Protein AF-A0A951EFK3-F1 (afdb_monomer_lite)

Sequence (63 aa):
MKQLALAACLALSLSSFAGDNLKINPHLDYSSDSIDGPLITGDHMDEGFKQGRPAYLFMYGEG

Radius of gyration: 17.42 Å; chains: 1; bounding box: 34×19×58 Å

Structure (mmCIF, N/CA/C/O backbone):
data_AF-A0A951EFK3-F1
#
_entry.id   AF-A0A951EFK3-F1
#
loop_
_atom_site.group_PDB
_atom_site.id
_atom_site.type_symbol
_atom_site.label_atom_id
_atom_site.label_alt_id
_atom_site.label_comp_id
_atom_site.label_asym_id
_atom_site.label_entity_id
_atom_site.label_seq_id
_atom_site.pdbx_PDB_ins_code
_atom_site.Cartn_x
_atom_site.Cartn_y
_atom_site.Cartn_z
_atom_site.occupancy
_atom_site.B_iso_or_equiv
_atom_site.auth_seq_id
_atom_site.auth_comp_id
_atom_site.auth_asym_id
_atom_site.auth_atom_id
_atom_site.pdbx_PDB_model_num
ATOM 1 N N . MET A 1 1 ? -6.999 -8.603 39.398 1.00 61.03 1 MET A N 1
ATOM 2 C CA . MET A 1 1 ? -7.994 -8.693 38.299 1.00 61.03 1 MET A CA 1
ATOM 3 C C . MET A 1 1 ? -7.814 -7.616 37.227 1.00 61.03 1 MET A C 1
ATOM 5 O O . MET A 1 1 ? -7.731 -7.975 36.065 1.00 61.03 1 MET A O 1
ATOM 9 N N . LYS A 1 2 ? -7.673 -6.324 37.572 1.00 65.19 2 LYS A N 1
ATOM 10 C CA . LYS A 1 2 ? -7.500 -5.235 36.581 1.00 65.19 2 LYS A CA 1
ATOM 11 C C . LYS A 1 2 ? -6.265 -5.376 35.671 1.00 65.19 2 LYS A C 1
ATOM 13 O O . LYS A 1 2 ? -6.365 -5.129 34.479 1.00 65.19 2 LYS A O 1
ATOM 18 N N . GLN A 1 3 ? -5.124 -5.813 36.209 1.00 74.31 3 GLN A N 1
ATOM 19 C CA . GLN A 1 3 ? -3.895 -5.974 35.415 1.00 74.31 3 GLN A CA 1
ATOM 20 C C . GLN A 1 3 ? -3.937 -7.171 34.458 1.00 74.31 3 GLN A C 1
ATOM 22 O O . GLN A 1 3 ? -3.392 -7.096 33.365 1.00 74.31 3 GLN A O 1
ATOM 27 N N . LEU A 1 4 ? -4.651 -8.238 34.831 1.00 74.94 4 LEU A N 1
ATOM 28 C CA . LEU A 1 4 ? -4.872 -9.388 33.952 1.00 74.94 4 LEU A CA 1
ATOM 29 C C . LEU A 1 4 ? -5.744 -9.003 32.748 1.00 74.94 4 LEU A C 1
ATOM 31 O O . LEU A 1 4 ? -5.455 -9.395 31.625 1.00 74.94 4 LEU A O 1
ATOM 35 N N . ALA A 1 5 ? -6.778 -8.188 32.983 1.00 76.56 5 ALA A N 1
ATOM 36 C CA . ALA A 1 5 ? -7.632 -7.660 31.922 1.00 76.56 5 ALA A CA 1
ATOM 37 C C . ALA A 1 5 ? -6.859 -6.726 30.976 1.00 76.56 5 ALA A C 1
ATOM 39 O O . ALA A 1 5 ? -7.011 -6.817 29.764 1.00 76.56 5 ALA A O 1
ATOM 40 N N . LEU A 1 6 ? -5.985 -5.871 31.518 1.00 78.81 6 LEU A N 1
ATOM 41 C CA . LEU A 1 6 ? -5.158 -4.975 30.708 1.00 78.81 6 LEU A CA 1
ATOM 42 C C . LEU A 1 6 ? -4.153 -5.744 29.834 1.00 78.81 6 LEU A C 1
ATOM 44 O O . LEU A 1 6 ? -4.007 -5.433 28.655 1.00 78.81 6 LEU A O 1
ATOM 48 N N . ALA A 1 7 ? -3.509 -6.775 30.389 1.00 79.56 7 ALA A N 1
ATOM 49 C CA . ALA A 1 7 ? -2.595 -7.635 29.640 1.00 79.56 7 ALA A CA 1
ATOM 50 C C . ALA A 1 7 ? -3.315 -8.414 28.524 1.00 79.56 7 ALA A C 1
ATOM 52 O O . ALA A 1 7 ? -2.792 -8.526 27.417 1.00 79.56 7 ALA A O 1
ATOM 53 N N . ALA A 1 8 ? -4.537 -8.893 28.782 1.00 76.94 8 ALA A N 1
ATOM 54 C CA . ALA A 1 8 ? -5.353 -9.576 27.779 1.00 76.94 8 ALA A CA 1
ATOM 55 C C . ALA A 1 8 ? -5.754 -8.649 26.615 1.00 76.94 8 ALA A C 1
ATOM 57 O O . ALA A 1 8 ? -5.670 -9.051 25.456 1.00 76.94 8 ALA A O 1
ATOM 58 N N . CYS A 1 9 ? -6.121 -7.394 26.902 1.00 74.12 9 CYS A N 1
ATOM 59 C CA . CYS A 1 9 ? -6.428 -6.406 25.862 1.00 74.12 9 CYS A CA 1
ATOM 60 C C . CYS A 1 9 ? -5.212 -6.075 24.983 1.00 74.12 9 CYS A C 1
ATOM 62 O O . CYS A 1 9 ? -5.369 -5.898 23.778 1.00 74.12 9 CYS A O 1
ATOM 64 N N . LEU A 1 10 ? -4.010 -6.014 25.564 1.00 72.81 10 LEU A N 1
ATOM 65 C CA . LEU A 1 10 ? -2.784 -5.719 24.816 1.00 72.81 10 LEU A CA 1
ATOM 66 C C . LEU A 1 10 ? -2.328 -6.905 23.947 1.00 72.81 10 LEU A C 1
ATOM 68 O O . LEU A 1 10 ? -1.801 -6.715 22.855 1.00 72.81 10 LEU A O 1
ATOM 72 N N . ALA A 1 11 ? -2.569 -8.138 24.397 1.00 67.75 11 ALA A N 1
ATOM 73 C CA . ALA A 1 11 ? -2.256 -9.334 23.617 1.00 67.75 11 ALA A CA 1
ATOM 74 C C . ALA A 1 11 ? -3.135 -9.466 22.355 1.00 67.75 11 ALA A C 1
ATOM 76 O O . ALA A 1 11 ? -2.656 -9.923 21.321 1.00 67.75 11 ALA A O 1
ATOM 77 N N . LEU A 1 12 ? -4.393 -9.010 22.408 1.00 63.50 12 LEU A N 1
ATOM 78 C CA . LEU A 1 12 ? -5.326 -9.043 21.272 1.00 63.50 12 LEU A CA 1
ATOM 79 C C . LEU A 1 12 ? -4.947 -8.082 20.130 1.00 63.50 12 LEU A C 1
ATOM 81 O O . LEU A 1 12 ? -5.358 -8.303 18.994 1.00 63.50 12 LEU A O 1
ATOM 85 N N . SER A 1 13 ? -4.155 -7.035 20.394 1.00 61.69 13 SER A N 1
ATOM 86 C CA . SER A 1 13 ? -3.699 -6.106 19.347 1.00 61.69 13 SER A CA 1
ATOM 87 C C . SER A 1 13 ? -2.501 -6.610 18.535 1.00 61.69 13 SER A C 1
ATOM 89 O O . SER A 1 13 ? -2.170 -6.006 17.518 1.00 61.69 13 SER A O 1
ATOM 91 N N . LEU A 1 14 ? -1.853 -7.704 18.951 1.00 58.59 14 LEU A N 1
ATOM 92 C CA . LEU A 1 14 ? -0.660 -8.229 18.273 1.00 58.59 14 LEU A CA 1
ATOM 93 C C . LEU A 1 14 ? -0.980 -9.055 17.018 1.00 58.59 14 LEU A C 1
ATOM 95 O O . LEU A 1 14 ? -0.075 -9.371 16.257 1.00 58.59 14 LEU A O 1
ATOM 99 N N . SER A 1 15 ? -2.250 -9.380 16.769 1.00 57.62 15 SER A N 1
ATOM 100 C CA . SER A 1 15 ? -2.680 -10.150 15.591 1.00 57.62 15 SER A CA 1
ATOM 101 C C . SER A 1 15 ? -2.969 -9.281 14.361 1.00 57.62 15 SER A C 1
ATOM 103 O O . SER A 1 15 ? -3.696 -9.705 13.467 1.00 57.62 15 SER A O 1
ATOM 105 N N . SER A 1 16 ? -2.456 -8.048 14.314 1.00 60.72 16 SER A N 1
ATOM 106 C CA . SER A 1 16 ? -2.570 -7.201 13.125 1.00 60.72 16 SER A CA 1
ATOM 107 C C . SER A 1 16 ? -1.568 -7.673 12.074 1.00 60.72 16 SER A C 1
ATOM 109 O O . SER A 1 16 ? -0.447 -7.173 12.015 1.00 60.72 16 SER A O 1
ATOM 111 N N . PHE A 1 17 ? -1.970 -8.638 11.253 1.00 68.38 17 PHE A N 1
ATOM 112 C CA . PHE A 1 17 ? -1.230 -9.001 10.052 1.00 68.38 17 PHE A CA 1
ATOM 113 C C . PHE A 1 17 ? -1.321 -7.839 9.058 1.00 68.38 17 PHE A C 1
ATOM 115 O O . PHE A 1 17 ? -2.407 -7.378 8.699 1.00 68.38 17 PHE A O 1
ATOM 122 N N . ALA A 1 18 ? -0.166 -7.292 8.696 1.00 73.81 18 ALA A N 1
ATOM 123 C CA . ALA A 1 18 ? -0.052 -6.308 7.634 1.00 73.81 18 ALA A CA 1
ATOM 124 C C . ALA A 1 18 ? 0.160 -7.041 6.308 1.00 73.81 18 ALA A C 1
ATOM 126 O O . ALA A 1 18 ? 0.721 -8.134 6.302 1.00 73.81 18 ALA A O 1
ATOM 127 N N . GLY A 1 19 ? -0.241 -6.416 5.199 1.00 80.69 19 GLY A N 1
ATOM 128 C CA . GLY A 1 19 ? 0.167 -6.907 3.889 1.00 80.69 19 GLY A CA 1
ATOM 129 C C . GLY A 1 19 ? 1.694 -6.945 3.809 1.00 80.69 19 GLY A C 1
ATOM 130 O O . GLY A 1 19 ? 2.361 -5.983 4.206 1.00 80.69 19 GLY A O 1
ATOM 131 N N . ASP A 1 20 ? 2.240 -8.056 3.335 1.00 83.62 20 ASP A N 1
ATOM 132 C CA . ASP A 1 20 ? 3.678 -8.301 3.258 1.00 83.62 20 ASP A CA 1
ATOM 133 C C . ASP A 1 20 ? 4.114 -8.566 1.805 1.00 83.62 20 ASP A C 1
ATOM 135 O O . ASP A 1 20 ? 3.301 -8.529 0.879 1.00 83.62 20 ASP A O 1
ATOM 139 N N . ASN A 1 21 ? 5.425 -8.714 1.577 1.00 87.56 21 ASN A N 1
ATOM 140 C CA . ASN A 1 21 ? 6.008 -8.899 0.238 1.00 87.56 21 ASN A CA 1
ATOM 141 C C . ASN A 1 21 ? 5.529 -7.849 -0.785 1.00 87.56 21 ASN A C 1
ATOM 143 O O . ASN A 1 21 ? 5.236 -8.148 -1.948 1.00 87.56 21 ASN A O 1
ATOM 147 N N . LEU A 1 22 ? 5.439 -6.597 -0.323 1.00 85.62 22 LEU A N 1
ATOM 148 C CA . LEU A 1 22 ? 4.884 -5.494 -1.093 1.00 85.62 22 LEU A CA 1
ATOM 149 C C . LEU A 1 22 ? 5.697 -5.239 -2.366 1.00 85.62 22 LEU A C 1
ATOM 151 O O . LEU A 1 22 ? 6.924 -5.136 -2.339 1.00 85.62 22 LEU A O 1
ATOM 155 N N . LYS A 1 23 ? 4.991 -5.071 -3.480 1.00 87.56 23 LYS A N 1
ATOM 156 C CA . LYS A 1 23 ? 5.558 -4.763 -4.793 1.00 87.56 23 LYS A CA 1
ATOM 157 C C . LYS A 1 23 ? 4.669 -3.791 -5.553 1.00 87.56 23 LYS A C 1
ATOM 159 O O . LYS A 1 23 ? 3.444 -3.790 -5.407 1.00 87.56 23 LYS A O 1
ATOM 164 N N . ILE A 1 24 ? 5.295 -2.991 -6.408 1.00 87.12 24 ILE A N 1
ATOM 165 C CA . ILE A 1 24 ? 4.570 -2.191 -7.393 1.00 87.12 24 ILE A CA 1
ATOM 166 C C . ILE A 1 24 ? 3.851 -3.144 -8.343 1.00 87.12 24 ILE A C 1
ATOM 168 O O . ILE A 1 24 ? 4.444 -4.119 -8.808 1.00 87.12 24 ILE A O 1
ATOM 172 N N . ASN A 1 25 ? 2.571 -2.883 -8.600 1.00 87.25 25 ASN A N 1
ATOM 173 C CA . ASN A 1 25 ? 1.774 -3.694 -9.508 1.00 87.25 25 ASN A CA 1
ATOM 174 C C . ASN A 1 25 ? 2.334 -3.575 -10.942 1.00 87.25 25 ASN A C 1
ATOM 176 O O . ASN A 1 25 ? 2.252 -2.496 -11.536 1.00 87.25 25 ASN A O 1
ATOM 180 N N . PRO A 1 26 ? 2.902 -4.651 -11.520 1.00 83.31 26 PRO A N 1
ATOM 181 C CA . PRO A 1 26 ? 3.515 -4.590 -12.845 1.00 83.31 26 PRO A CA 1
ATOM 182 C C . PRO A 1 26 ? 2.478 -4.553 -13.977 1.00 83.31 26 PRO A C 1
ATOM 184 O O . PRO A 1 26 ? 2.856 -4.396 -15.133 1.00 83.31 26 PRO A O 1
ATOM 187 N N . HIS A 1 27 ? 1.191 -4.730 -13.664 1.00 85.94 27 HIS A N 1
ATOM 188 C CA . HIS A 1 27 ? 0.104 -4.775 -14.641 1.00 85.94 27 HIS A CA 1
ATOM 189 C C . HIS A 1 27 ? -0.574 -3.421 -14.873 1.00 85.94 27 HIS A C 1
ATOM 191 O O . HIS A 1 27 ? -1.532 -3.364 -15.637 1.00 85.94 27 HIS A O 1
ATOM 197 N N . LEU A 1 28 ? -0.112 -2.355 -14.215 1.00 85.12 28 LEU A N 1
ATOM 198 C CA . LEU A 1 28 ? -0.651 -1.015 -14.431 1.00 85.12 28 LEU A CA 1
ATOM 199 C C . LEU A 1 28 ? -0.141 -0.416 -15.739 1.00 85.12 28 LEU A C 1
ATOM 201 O O . LEU A 1 28 ? 1.063 -0.444 -16.012 1.00 85.12 28 LEU A O 1
ATOM 205 N N . ASP A 1 29 ? -1.054 0.175 -16.507 1.00 85.81 29 ASP A N 1
ATOM 206 C CA . ASP A 1 29 ? -0.703 1.010 -17.646 1.00 85.81 29 ASP A CA 1
ATOM 207 C C . ASP A 1 29 ? -0.499 2.462 -17.191 1.00 85.81 29 ASP A C 1
ATOM 209 O O . ASP A 1 29 ? -1.434 3.240 -17.034 1.00 85.81 29 ASP A O 1
ATOM 213 N N . TYR A 1 30 ? 0.763 2.849 -17.003 1.00 82.06 30 TYR A N 1
ATOM 214 C CA . TYR A 1 30 ? 1.138 4.211 -16.604 1.00 82.06 30 TYR A CA 1
ATOM 215 C C . TYR A 1 30 ? 0.917 5.268 -17.696 1.00 82.06 30 TYR A C 1
ATOM 217 O O . TYR A 1 30 ? 1.162 6.450 -17.452 1.00 82.06 30 TYR A O 1
ATOM 225 N N . SER A 1 31 ? 0.521 4.860 -18.904 1.00 86.69 31 SER A N 1
ATOM 226 C CA . SER A 1 31 ? 0.219 5.771 -20.013 1.00 86.69 31 SER A CA 1
ATOM 227 C C . SER A 1 31 ? -1.270 6.100 -20.144 1.00 86.69 31 SER A C 1
ATOM 229 O O . SER A 1 31 ? -1.639 6.925 -20.983 1.00 86.69 31 SER A O 1
ATOM 231 N N . SER A 1 32 ? -2.108 5.479 -1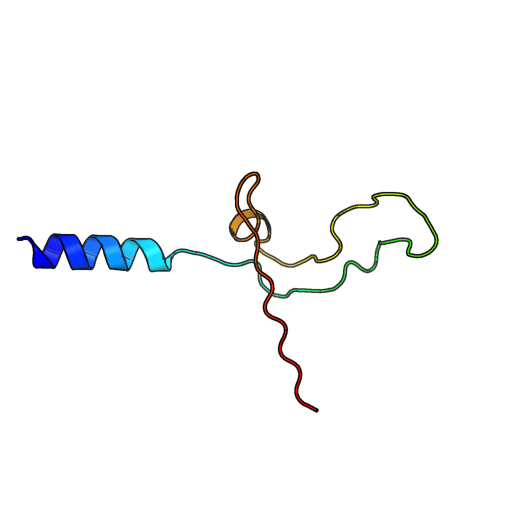9.313 1.00 8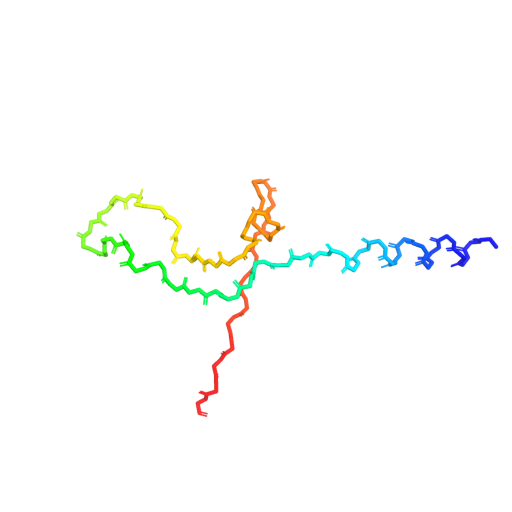3.81 32 SER A N 1
ATOM 232 C CA . SER A 1 32 ? -3.556 5.648 -19.300 1.00 83.81 32 SER A CA 1
ATOM 233 C C . SER A 1 32 ? -4.020 6.389 -18.042 1.00 83.81 32 SER A C 1
ATOM 235 O O . SER A 1 32 ? -3.452 6.233 -16.964 1.00 83.81 32 SER A O 1
ATOM 237 N N . ASP A 1 33 ? -5.108 7.151 -18.167 1.00 81.31 33 ASP A N 1
ATOM 238 C CA . ASP A 1 33 ? -5.802 7.781 -17.033 1.00 81.31 33 ASP A CA 1
ATOM 239 C C . ASP A 1 33 ? -6.839 6.833 -16.382 1.00 81.31 33 ASP A C 1
ATOM 241 O O . ASP A 1 33 ? -7.673 7.251 -15.572 1.00 81.31 33 ASP A O 1
ATOM 245 N N . SER A 1 34 ? -6.845 5.550 -16.759 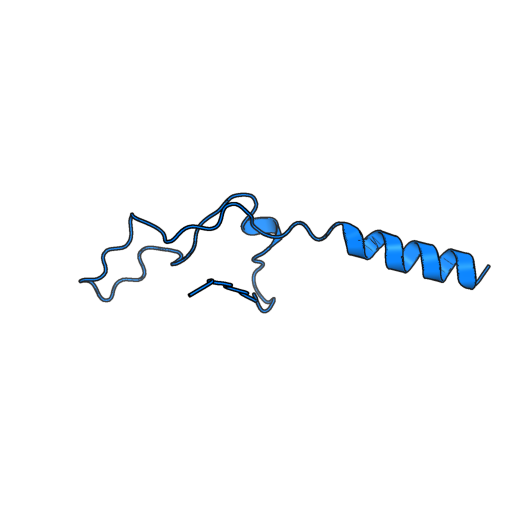1.00 79.38 34 SER A N 1
ATOM 246 C CA . SER A 1 34 ? -7.743 4.538 -16.198 1.00 79.38 34 SER A CA 1
ATOM 247 C C . SER A 1 34 ? -7.293 4.050 -14.817 1.00 79.38 34 SER A C 1
ATOM 249 O O . SER A 1 34 ? -6.110 3.970 -14.495 1.00 79.38 34 SER A O 1
ATOM 251 N N . ILE A 1 35 ? -8.263 3.694 -13.967 1.00 78.69 35 ILE A N 1
ATOM 252 C CA . ILE A 1 35 ? -7.991 3.031 -12.685 1.00 78.69 35 ILE A CA 1
ATOM 253 C C . ILE A 1 35 ? -7.931 1.524 -12.947 1.00 78.69 35 ILE A C 1
ATOM 255 O O . ILE A 1 35 ? -8.944 0.829 -12.864 1.00 78.69 35 ILE A O 1
ATOM 259 N N . ASP A 1 36 ? -6.735 1.028 -13.259 1.00 81.38 36 ASP A N 1
ATOM 260 C CA . ASP A 1 36 ? -6.503 -0.378 -13.636 1.00 81.38 36 ASP A CA 1
ATOM 261 C C . ASP A 1 36 ? -6.341 -1.324 -12.431 1.00 81.38 36 ASP A C 1
ATOM 263 O O . ASP A 1 36 ? -6.133 -2.528 -12.581 1.00 81.38 36 ASP A O 1
ATOM 267 N N . GLY A 1 37 ? -6.446 -0.793 -11.211 1.00 83.81 37 GLY A N 1
ATOM 268 C CA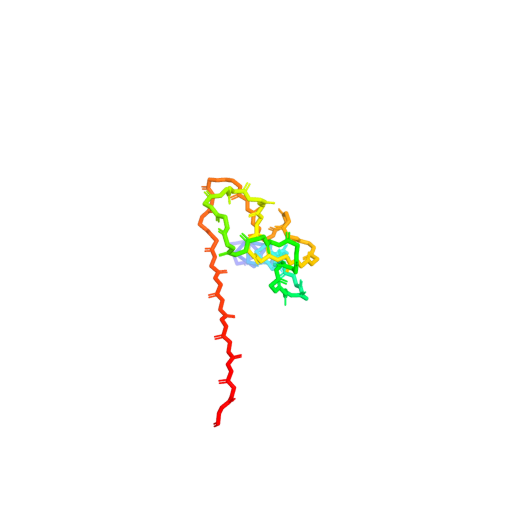 . GLY A 1 37 ? -6.332 -1.549 -9.970 1.00 83.81 37 GLY A CA 1
ATOM 269 C C . GLY A 1 37 ? -5.420 -0.871 -8.946 1.00 83.81 37 GLY A C 1
ATOM 270 O O . GLY A 1 37 ? -5.129 0.321 -9.053 1.00 83.81 37 GLY A O 1
ATOM 271 N N . PRO A 1 38 ? -4.983 -1.605 -7.909 1.00 83.50 38 PRO A N 1
ATOM 272 C CA . PRO A 1 38 ? -4.137 -1.046 -6.865 1.00 83.50 38 PRO A CA 1
ATOM 273 C C . PRO A 1 38 ? -2.700 -0.821 -7.359 1.00 83.50 38 PRO A C 1
ATOM 275 O O . PRO A 1 38 ? -2.129 -1.667 -8.048 1.00 83.50 38 PRO A O 1
ATOM 278 N N . LEU A 1 39 ? -2.102 0.301 -6.940 1.00 84.31 39 LEU A N 1
ATOM 279 C CA . LEU A 1 39 ? -0.697 0.650 -7.200 1.00 84.31 39 LEU A CA 1
ATOM 280 C C . LEU A 1 39 ? 0.292 -0.314 -6.540 1.00 84.31 39 LEU A C 1
ATOM 282 O O . LEU A 1 39 ? 1.331 -0.642 -7.112 1.00 84.31 39 LEU A O 1
ATOM 286 N N . ILE A 1 40 ? -0.046 -0.778 -5.339 1.00 85.75 40 ILE A N 1
ATOM 287 C CA . ILE A 1 40 ? 0.781 -1.675 -4.536 1.00 85.75 40 ILE A CA 1
ATOM 288 C C . ILE A 1 40 ? 0.019 -2.976 -4.338 1.00 85.75 40 ILE A C 1
ATOM 290 O O . ILE A 1 40 ? -1.154 -2.974 -3.966 1.00 85.75 40 ILE A O 1
ATOM 294 N N . THR A 1 41 ? 0.709 -4.080 -4.585 1.00 88.06 41 THR A N 1
ATOM 295 C CA . THR A 1 41 ? 0.233 -5.445 -4.343 1.00 88.06 41 THR A CA 1
ATOM 296 C C . THR A 1 41 ? 1.175 -6.139 -3.370 1.00 88.06 41 THR A C 1
ATOM 298 O O . THR A 1 41 ? 2.264 -5.642 -3.102 1.00 88.06 41 THR A O 1
ATOM 301 N N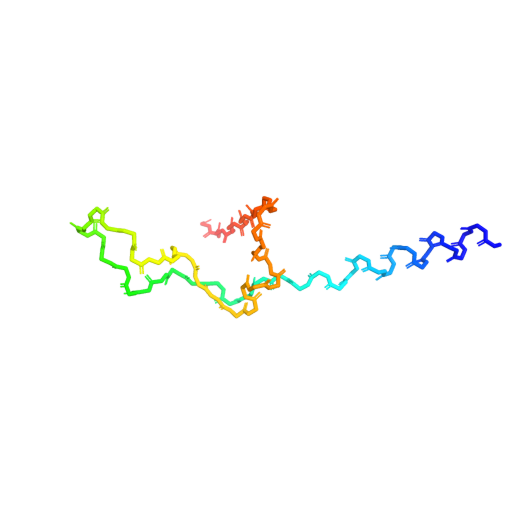 . GLY A 1 42 ? 0.761 -7.280 -2.845 1.00 87.19 42 GLY A N 1
ATOM 302 C CA . GLY A 1 42 ? 1.504 -8.062 -1.865 1.00 87.19 42 GLY A CA 1
ATOM 303 C C . GLY A 1 42 ? 0.656 -9.246 -1.423 1.00 87.19 42 GLY A C 1
ATOM 304 O O . GLY A 1 42 ? -0.435 -9.456 -1.970 1.00 87.19 42 GLY A O 1
ATOM 305 N N . ASP A 1 43 ? 1.129 -9.976 -0.426 1.00 87.56 43 ASP A N 1
ATOM 306 C CA . ASP A 1 43 ? 0.356 -11.042 0.204 1.00 87.56 43 ASP A CA 1
ATOM 307 C C . ASP A 1 43 ? -0.414 -10.470 1.408 1.00 87.56 43 ASP A C 1
ATOM 309 O O . ASP A 1 43 ? -0.039 -9.436 1.963 1.00 87.56 43 ASP A O 1
ATOM 313 N N . HIS A 1 44 ? -1.538 -11.092 1.783 1.00 85.44 44 HIS A N 1
ATOM 314 C CA . HIS A 1 44 ? -2.386 -10.675 2.920 1.00 85.44 44 HIS A CA 1
ATOM 315 C C . HIS A 1 44 ? -2.856 -9.201 2.870 1.00 85.44 44 HIS A C 1
ATOM 317 O O . HIS A 1 44 ? -3.067 -8.541 3.893 1.00 85.44 44 HIS A O 1
ATOM 323 N N . MET A 1 45 ? -3.019 -8.647 1.663 1.00 83.38 45 MET A N 1
ATOM 324 C CA . MET A 1 45 ? -3.377 -7.235 1.465 1.00 83.38 45 MET A CA 1
ATOM 325 C C . MET A 1 45 ? -4.747 -6.867 2.049 1.00 83.38 45 MET A C 1
ATOM 327 O O . MET A 1 45 ? -4.943 -5.726 2.450 1.00 83.38 45 MET A O 1
ATOM 331 N N . ASP A 1 46 ? -5.684 -7.805 2.128 1.00 82.50 46 ASP A N 1
ATOM 332 C CA . ASP A 1 46 ? -7.016 -7.640 2.726 1.00 82.50 46 ASP A CA 1
ATOM 333 C C . ASP A 1 46 ? -6.998 -7.609 4.266 1.00 82.50 46 ASP A C 1
ATOM 335 O O . ASP A 1 46 ? -7.928 -7.098 4.907 1.00 82.50 46 ASP A O 1
ATOM 339 N N . GLU A 1 47 ? -5.921 -8.105 4.875 1.00 76.69 47 GLU A N 1
ATOM 340 C CA . GL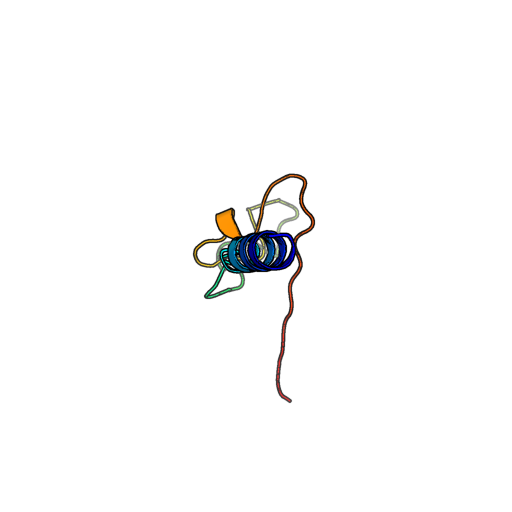U A 1 47 ? -5.691 -8.025 6.317 1.00 76.69 47 GLU A CA 1
ATOM 341 C C . GLU A 1 47 ? -5.156 -6.639 6.709 1.00 76.69 47 GLU A C 1
ATOM 343 O O . GLU A 1 47 ? -5.648 -6.043 7.676 1.00 76.69 47 GLU A O 1
ATOM 348 N N . GLY A 1 48 ? -4.250 -6.082 5.891 1.00 68.50 48 GLY A N 1
ATOM 349 C CA . GLY A 1 48 ? -3.654 -4.753 6.081 1.00 68.50 48 GLY A CA 1
ATOM 350 C C . GLY A 1 48 ? -4.452 -3.573 5.501 1.00 68.50 48 GLY A C 1
ATOM 351 O O . GLY A 1 48 ? -4.410 -2.475 6.059 1.00 68.50 48 GLY A O 1
ATOM 352 N N . PHE A 1 49 ? -5.201 -3.770 4.411 1.00 75.81 49 PHE A N 1
ATOM 353 C CA . PHE A 1 49 ? -5.954 -2.727 3.705 1.00 75.81 49 PHE A CA 1
ATOM 354 C C . PHE A 1 49 ? -7.459 -3.015 3.773 1.00 75.81 49 PHE A C 1
ATOM 356 O O . PHE A 1 49 ? -7.986 -3.874 3.067 1.00 75.81 49 PHE A O 1
ATOM 363 N N . LYS A 1 50 ? -8.182 -2.277 4.625 1.00 76.44 50 LYS A N 1
ATOM 364 C CA . LYS A 1 50 ? -9.634 -2.441 4.813 1.00 76.44 50 LYS A CA 1
ATOM 365 C C . LYS A 1 50 ? -10.395 -1.170 4.478 1.00 76.44 50 LYS A C 1
ATOM 367 O O . LYS A 1 50 ? -10.013 -0.076 4.888 1.00 76.44 50 LYS A O 1
ATOM 372 N N . GLN A 1 51 ? -11.521 -1.329 3.785 1.00 78.81 51 GLN A N 1
ATOM 373 C CA . GLN A 1 51 ? -12.401 -0.218 3.429 1.00 78.81 51 GLN A CA 1
ATOM 374 C C . GLN A 1 51 ? -12.819 0.581 4.673 1.00 78.81 51 GLN A C 1
ATOM 376 O O . GLN A 1 51 ? -13.157 0.016 5.715 1.00 78.81 51 GLN A O 1
ATOM 381 N N . GLY A 1 52 ? -12.785 1.911 4.560 1.00 82.00 52 GLY A N 1
ATOM 382 C CA . GLY A 1 52 ? -13.135 2.821 5.653 1.00 82.00 52 GLY A CA 1
ATOM 383 C C . GLY A 1 52 ? -12.072 2.942 6.750 1.00 82.00 52 GLY A C 1
ATOM 384 O O . GLY A 1 52 ? -12.311 3.643 7.731 1.00 82.00 52 GLY A O 1
ATOM 385 N N . ARG A 1 53 ? -10.904 2.297 6.602 1.00 78.50 53 ARG A N 1
ATOM 386 C CA . ARG A 1 53 ? -9.749 2.476 7.491 1.00 78.50 53 ARG A CA 1
ATOM 387 C C . ARG A 1 53 ? -8.602 3.150 6.734 1.00 78.50 53 ARG A C 1
ATOM 389 O O . ARG A 1 53 ? -8.363 2.798 5.580 1.00 78.50 53 ARG A O 1
ATOM 396 N N . PRO A 1 54 ? -7.889 4.106 7.352 1.00 75.00 54 PRO A N 1
ATOM 397 C CA . PRO A 1 54 ? -6.691 4.666 6.746 1.00 75.00 54 PRO A CA 1
ATOM 398 C C . PRO A 1 54 ? -5.624 3.575 6.620 1.00 75.00 54 PRO A C 1
ATOM 400 O O . PRO A 1 54 ? -5.348 2.856 7.581 1.00 75.00 54 PRO A O 1
ATOM 403 N N . ALA A 1 55 ? -5.035 3.467 5.434 1.00 75.38 55 ALA A N 1
ATOM 404 C CA . ALA A 1 55 ? -3.891 2.607 5.182 1.00 75.38 55 ALA A CA 1
ATOM 405 C C . ALA A 1 55 ? -2.610 3.441 5.217 1.00 75.38 55 ALA A C 1
ATOM 407 O O . ALA A 1 55 ? -2.547 4.514 4.615 1.00 75.38 55 ALA A O 1
ATOM 408 N N . TYR A 1 56 ? -1.598 2.941 5.919 1.00 72.62 56 TYR A N 1
ATOM 409 C CA . TYR A 1 56 ? -0.293 3.582 6.031 1.00 72.62 56 TYR A CA 1
ATOM 410 C C . TYR A 1 56 ? 0.751 2.738 5.312 1.00 72.62 56 TYR A C 1
ATOM 412 O O . TYR A 1 56 ? 0.726 1.512 5.386 1.00 72.62 56 TYR A O 1
ATOM 420 N N . LEU A 1 57 ? 1.678 3.410 4.639 1.00 73.88 57 LEU A N 1
ATOM 421 C CA . LEU A 1 57 ? 2.776 2.787 3.921 1.00 73.88 57 LEU A CA 1
ATOM 422 C C . LEU A 1 57 ? 4.087 3.384 4.415 1.00 73.88 57 LEU A C 1
ATOM 424 O O . LEU A 1 57 ? 4.305 4.589 4.305 1.00 73.88 57 LEU A O 1
ATOM 428 N N . PHE A 1 58 ? 4.955 2.530 4.945 1.00 73.31 58 PHE A N 1
ATOM 429 C CA . PHE A 1 58 ? 6.281 2.912 5.405 1.00 73.31 58 PHE A CA 1
ATOM 430 C C . PHE A 1 58 ? 7.302 2.299 4.454 1.00 73.31 58 PHE A C 1
ATOM 432 O O . PHE A 1 58 ? 7.519 1.091 4.466 1.00 73.31 58 PHE A O 1
ATOM 439 N N . MET A 1 59 ? 7.891 3.131 3.598 1.00 73.75 59 MET A N 1
ATOM 440 C CA . MET A 1 59 ? 8.998 2.726 2.737 1.00 73.75 59 MET A CA 1
ATOM 441 C C . MET A 1 59 ? 10.311 3.150 3.388 1.00 73.75 59 MET A C 1
ATOM 443 O O . MET A 1 59 ? 10.459 4.302 3.794 1.00 73.75 59 MET A O 1
ATOM 447 N N . TYR A 1 60 ? 11.263 2.226 3.463 1.00 79.56 60 TYR A N 1
ATOM 448 C CA . TYR A 1 60 ? 12.633 2.502 3.872 1.00 79.56 60 TYR A CA 1
ATOM 449 C C . TYR A 1 60 ? 13.568 2.121 2.728 1.00 79.56 60 TYR A C 1
ATOM 451 O O . TYR A 1 60 ? 13.432 1.042 2.154 1.00 79.56 60 TYR A O 1
ATOM 459 N N . GLY A 1 61 ? 14.495 3.012 2.394 1.00 84.19 61 GLY A N 1
ATOM 460 C CA . GLY A 1 61 ? 15.566 2.756 1.443 1.00 84.19 61 GLY A CA 1
ATOM 461 C C . GLY A 1 61 ? 16.866 3.296 2.017 1.00 84.19 61 GLY A C 1
ATOM 462 O O . GLY A 1 61 ? 16.903 4.437 2.479 1.00 84.19 61 GLY A O 1
ATOM 463 N N . GLU A 1 62 ? 17.907 2.471 2.011 1.00 82.62 62 GLU A N 1
ATOM 464 C CA . GLU A 1 62 ? 19.269 2.925 2.281 1.00 82.62 62 GLU A CA 1
ATOM 465 C C . GLU A 1 62 ? 19.862 3.518 1.001 1.00 82.62 62 GLU A C 1
ATOM 467 O O . GLU A 1 62 ? 19.634 3.001 -0.097 1.00 82.62 62 GLU A O 1
ATOM 472 N N . GLY A 1 63 ? 20.593 4.620 1.158 1.00 58.59 63 GLY A N 1
ATOM 473 C CA . GLY A 1 63 ? 21.387 5.272 0.120 1.00 58.59 63 GLY A CA 1
ATOM 474 C C . GLY A 1 63 ? 22.810 5.461 0.606 1.00 58.59 63 GLY A C 1
ATOM 475 O O . GLY A 1 63 ? 22.965 5.799 1.802 1.00 58.59 63 GLY A O 1
#

Secondary structure (DSSP, 8-state):
-HHHHHHHHHHHGGG-PPPEEEEE-TT--TTS-S--S-SEEEESHHHH--TTS----------

pLDDT: mean 77.72, std 8.27, range [57.62, 88.06]

Foldseek 3Di:
DVVVVVVVVVVVVVPQDAFPPKDQDPPDDPVDPDCPDDRIDGPPHCSQDDPPDDHDDDDDDDD